Protein AF-A0A7S0TU54-F1 (afdb_monomer)

InterPro domains:
  IPR000225 Armadillo [PF00514] (2-40)
  IPR000225 Armadillo [PF00514] (41-81)
  IPR000225 Armadillo [PF00514] (83-123)
  IPR000225 Armadillo [PS50176] (10-53)
  IPR000225 Armadillo [PS50176] (52-95)
  IPR000225 Armadillo [PS50176] (94-137)
  IPR000225 Armadillo [SM00185] (2-40)
  IPR000225 Armadillo [SM00185] (41-82)
  IPR000225 Armadillo [SM00185] (83-124)
  IPR011989 Armadillo-like helical [G3DSA:1.25.10.10] (1-154)
  IPR016024 Armadillo-type fold [SSF48371] (2-146)
  IPR045156 Vacuolar protein 8 [PTHR47249] (1-147)

Organism: Hemiselmis andersenii (NCBI:txid464988)

Secondary structure (DSSP, 8-state):
-HHHHHHHTTHHHHHHHHHHH---HHHHHHHHHHHHHHTTSHHHHHHHHHTTTHHHHHHHHTSS--HHHHHHHHHHHHHHTTSHHHHHHHHHTT-HHHHHHHHHH---HHHHHHHHHHHHHHHTT-HHHHHHHHHTTHHHHHHHHHHHHHTT--

Mean predicted aligned error: 5.15 Å

Radius of gyration: 15.11 Å; Cα contacts (8 Å, |Δi|>4): 221; chains: 1; bounding box: 46×33×42 Å

Foldseek 3Di:
DVLVVCLVVCVLLVLLVQLVDDPDLVSLLVSLQNLLVSLLDPVSLVSNVVSVSLLSLLVQLVDPGDPSNLLSSLSSLLSSLLDPVSLVVCVVSVSLLSLLVQLQDPPDPSNNVSSVSNLVSSVPVDPVSVVVCVVSVSVVSVVVVVVVVVVVPD

Sequence (154 aa):
GNRQRVAACGGLEALCGLCNASQSDAVLACAAAALGNLADDDENRIAIEKMGGLEPLVRLCSSSVSDAVLESAAAALANLAYNENNRKRIAQLSGIEPLVWLCAHSRSDSVLESASAALGNLAYYNDKNRIRIAETGGLAALAQLCEGTASVSV

Solvent-accessible surface area (backbone atoms only — not comparable to full-atom values): 7798 Å² total; per-residue (Å²): 109,75,68,59,50,40,54,72,69,52,45,54,56,52,34,34,50,37,44,62,69,58,90,45,59,70,56,31,17,52,26,25,38,50,52,22,63,48,19,76,40,71,68,45,35,52,49,40,50,76,66,51,33,56,61,37,34,40,49,44,42,64,48,100,63,55,65,64,30,33,20,21,17,25,37,19,49,23,38,32,17,74,40,69,68,44,30,53,49,42,51,76,68,59,34,54,59,32,33,34,48,40,42,62,67,60,88,47,66,64,36,33,53,20,19,48,48,22,52,54,34,33,35,57,98,27,68,69,44,43,50,49,40,4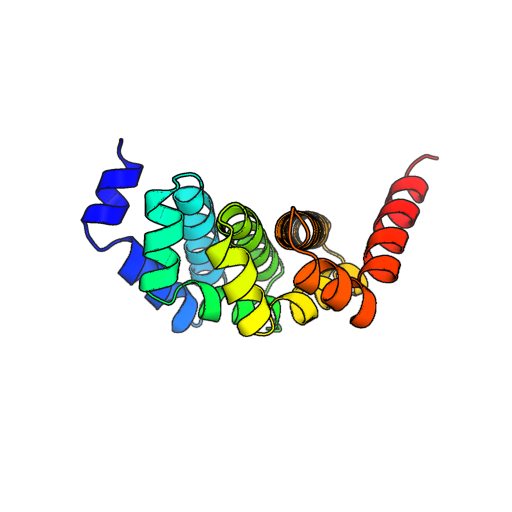9,77,68,44,30,58,61,24,53,49,51,52,61,54,59,67,62,70,76,77,126

Structure (mmCIF, N/CA/C/O bac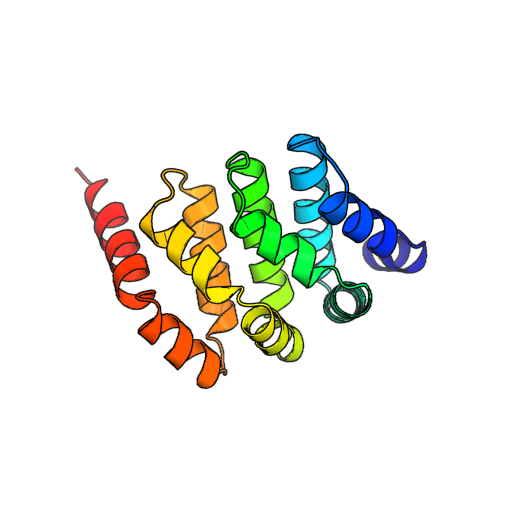kbone):
data_AF-A0A7S0TU54-F1
#
_entry.id   AF-A0A7S0TU54-F1
#
loop_
_atom_site.group_PDB
_atom_site.id
_atom_site.type_symbol
_atom_site.label_atom_id
_atom_site.label_alt_id
_atom_site.label_comp_id
_atom_site.label_asym_id
_atom_site.label_entity_id
_atom_site.label_seq_id
_atom_site.pdbx_PDB_ins_code
_atom_site.Cartn_x
_atom_site.Cartn_y
_atom_site.Cartn_z
_atom_site.occupancy
_atom_site.B_iso_or_equiv
_atom_site.auth_seq_id
_atom_site.auth_comp_id
_atom_site.auth_asym_id
_atom_site.auth_atom_id
_atom_site.pdbx_PDB_model_num
ATOM 1 N N . GLY A 1 1 ? -4.751 -9.712 22.120 1.00 49.62 1 GLY A N 1
ATOM 2 C CA . GLY A 1 1 ? -3.462 -9.014 22.400 1.00 49.62 1 GLY A CA 1
ATOM 3 C C . GLY A 1 1 ? -3.624 -7.501 22.296 1.00 49.62 1 GLY A C 1
ATOM 4 O O . GLY A 1 1 ? -4.677 -7.072 21.846 1.00 49.62 1 GLY A O 1
ATOM 5 N N . ASN A 1 2 ? -2.631 -6.680 22.680 1.00 57.66 2 ASN A N 1
ATOM 6 C CA . ASN A 1 2 ? -2.745 -5.200 22.666 1.00 57.66 2 ASN A CA 1
ATOM 7 C C . ASN A 1 2 ? -3.264 -4.626 21.327 1.00 57.66 2 ASN A C 1
ATOM 9 O O . ASN A 1 2 ? -4.002 -3.648 21.337 1.00 57.66 2 ASN A O 1
ATOM 13 N N . ARG A 1 3 ? -2.978 -5.291 20.198 1.00 57.38 3 ARG A N 1
ATOM 14 C CA . ARG A 1 3 ? -3.474 -4.946 18.851 1.00 57.38 3 ARG A CA 1
ATOM 15 C C . ARG A 1 3 ? -5.006 -4.979 18.717 1.00 57.38 3 ARG A C 1
ATOM 17 O O . ARG A 1 3 ? -5.587 -4.017 18.232 1.00 57.38 3 ARG A O 1
ATOM 24 N N . GLN A 1 4 ? -5.663 -6.018 19.237 1.00 58.38 4 GLN A N 1
ATOM 25 C CA . GLN A 1 4 ? -7.134 -6.099 19.283 1.00 58.38 4 GLN A CA 1
ATOM 26 C C . GLN A 1 4 ? -7.735 -5.037 20.215 1.00 58.38 4 GLN A C 1
ATOM 28 O O . GLN A 1 4 ? -8.833 -4.551 19.977 1.00 58.38 4 GLN A O 1
ATOM 33 N N . ARG A 1 5 ? -7.006 -4.628 21.265 1.00 55.03 5 ARG A N 1
ATOM 34 C CA . ARG A 1 5 ? -7.463 -3.578 22.190 1.00 55.03 5 ARG A CA 1
ATOM 35 C C . ARG A 1 5 ? -7.408 -2.186 21.558 1.00 55.03 5 ARG A C 1
ATOM 37 O O . ARG A 1 5 ? -8.336 -1.416 21.755 1.00 55.03 5 ARG A O 1
ATOM 44 N N . VAL A 1 6 ? -6.366 -1.872 20.782 1.00 58.94 6 VAL A N 1
ATOM 45 C CA . VAL A 1 6 ? -6.274 -0.595 20.043 1.00 58.94 6 VAL A CA 1
ATOM 46 C C . VAL A 1 6 ? -7.385 -0.492 18.997 1.00 58.94 6 VAL A C 1
ATOM 48 O O . VAL A 1 6 ? -8.020 0.556 18.888 1.00 58.94 6 VAL A O 1
ATOM 51 N N . ALA A 1 7 ? -7.678 -1.590 18.295 1.00 59.88 7 ALA A N 1
ATOM 52 C CA . ALA A 1 7 ? -8.807 -1.655 17.372 1.00 59.88 7 ALA A CA 1
ATOM 53 C C . ALA A 1 7 ? -10.162 -1.481 18.079 1.00 59.88 7 ALA A C 1
ATOM 55 O O . ALA A 1 7 ? -10.996 -0.703 17.624 1.00 59.88 7 ALA A O 1
ATOM 56 N N . ALA A 1 8 ? -10.350 -2.124 19.235 1.00 56.38 8 ALA A N 1
ATOM 57 C CA . ALA A 1 8 ? -11.585 -2.045 20.015 1.00 56.38 8 ALA A CA 1
ATOM 5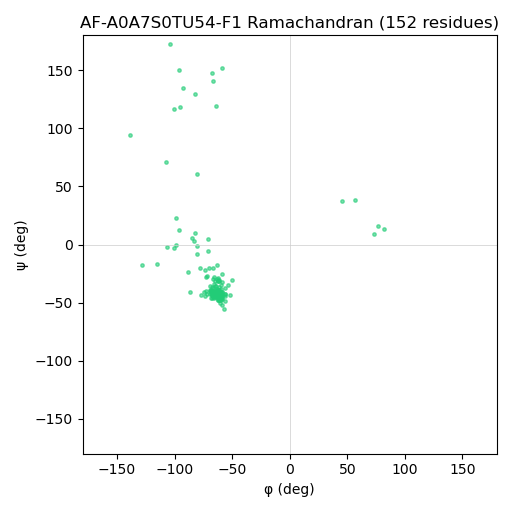8 C C . ALA A 1 8 ? -11.842 -0.676 20.682 1.00 56.38 8 ALA A C 1
ATOM 60 O O . ALA A 1 8 ? -12.980 -0.381 21.034 1.00 56.38 8 ALA A O 1
ATOM 61 N N . CYS A 1 9 ? -10.821 0.169 20.865 1.00 60.06 9 CYS A N 1
ATOM 62 C CA . CYS A 1 9 ? -10.936 1.464 21.552 1.00 60.06 9 CYS A CA 1
ATOM 63 C C . CYS A 1 9 ? -11.067 2.676 20.604 1.00 60.06 9 CYS A C 1
ATOM 65 O O . CYS A 1 9 ? -10.715 3.786 20.994 1.00 60.06 9 CYS A O 1
ATOM 67 N N . GLY A 1 10 ? -11.519 2.484 19.358 1.00 76.69 10 GLY A N 1
ATOM 68 C CA . GLY A 1 10 ? -11.635 3.573 18.371 1.00 76.69 10 GLY A CA 1
ATOM 69 C C . GLY A 1 10 ? -10.293 4.052 17.799 1.00 76.69 10 GLY A C 1
ATOM 70 O O . GLY A 1 10 ? -10.239 5.040 17.071 1.00 76.69 10 GLY A O 1
ATOM 71 N N . GLY A 1 11 ? -9.193 3.345 18.088 1.00 85.81 11 GLY A N 1
ATOM 72 C CA . GLY A 1 11 ? -7.862 3.715 17.606 1.00 85.81 11 GLY A CA 1
ATOM 73 C C . GLY A 1 11 ? -7.742 3.653 16.083 1.00 85.81 11 GLY A C 1
ATOM 74 O O . GLY A 1 11 ? -7.091 4.507 15.490 1.00 85.81 11 GLY A O 1
ATOM 75 N N . LEU A 1 12 ? -8.411 2.694 15.435 1.00 88.19 12 LEU A N 1
ATOM 76 C CA . LEU A 1 12 ? -8.424 2.595 13.970 1.00 88.19 12 LEU A CA 1
ATOM 77 C C . LEU A 1 12 ? -9.119 3.793 13.316 1.00 88.19 12 LEU A C 1
ATOM 79 O O . LEU A 1 12 ? -8.608 4.320 12.332 1.00 88.19 12 LEU A O 1
ATOM 83 N N . GLU A 1 13 ? -10.231 4.256 13.887 1.00 89.06 13 GLU A N 1
ATOM 84 C CA . GLU A 1 13 ? -10.964 5.422 13.388 1.00 89.06 13 GLU A CA 1
ATOM 85 C C . GLU A 1 13 ? -10.108 6.688 13.498 1.00 89.06 13 GLU A C 1
ATOM 87 O O . GLU A 1 13 ? -9.967 7.432 12.526 1.00 89.06 13 GLU A O 1
ATOM 92 N N . ALA A 1 14 ? -9.443 6.883 14.642 1.00 91.19 14 ALA A N 1
ATOM 93 C CA . ALA A 1 14 ? -8.521 7.997 14.837 1.00 91.19 14 ALA A CA 1
ATOM 94 C C . ALA A 1 14 ? -7.357 7.969 13.830 1.00 91.19 14 ALA A C 1
ATOM 96 O O . ALA A 1 14 ? -7.037 8.995 13.231 1.00 91.19 14 ALA A O 1
ATOM 97 N N . LEU A 1 15 ? -6.746 6.802 13.601 1.00 92.88 15 LEU A N 1
ATOM 98 C CA . LEU A 1 15 ? -5.649 6.651 12.639 1.00 92.88 15 LEU A CA 1
ATOM 99 C C . LEU A 1 15 ? -6.104 6.914 11.195 1.00 92.88 15 LEU A C 1
ATOM 101 O O . LEU A 1 15 ? -5.425 7.642 10.472 1.00 92.88 15 LEU A O 1
ATOM 105 N N . CYS A 1 16 ? -7.270 6.398 10.790 1.00 91.56 16 CYS A N 1
ATOM 106 C CA . CYS A 1 16 ? -7.849 6.687 9.474 1.00 91.56 16 CYS A CA 1
ATOM 107 C C . CYS A 1 16 ? -8.124 8.190 9.306 1.00 91.56 16 CYS A C 1
ATOM 109 O O . CYS A 1 16 ? -7.806 8.770 8.266 1.00 91.56 16 CYS A O 1
ATOM 111 N N . GLY A 1 17 ? -8.646 8.843 10.351 1.00 91.44 17 GLY A N 1
ATOM 112 C CA . GLY A 1 17 ? -8.859 10.289 10.379 1.00 91.44 17 GLY A CA 1
ATOM 113 C C . GLY A 1 17 ? -7.562 11.088 10.224 1.00 91.44 17 GLY A C 1
ATOM 114 O O . GLY A 1 17 ? -7.521 12.054 9.459 1.00 91.44 17 GLY A O 1
ATOM 115 N N . LEU A 1 18 ? -6.480 10.657 10.880 1.00 93.44 18 LEU A N 1
ATOM 116 C CA . LEU A 1 18 ? -5.164 11.293 10.772 1.00 93.44 18 LEU A CA 1
ATOM 117 C C . LEU A 1 18 ? -4.578 11.180 9.362 1.00 93.44 18 LEU A C 1
ATOM 119 O O . LEU A 1 18 ? -4.132 12.196 8.829 1.00 93.44 18 LEU A O 1
ATOM 123 N N . CYS A 1 19 ? -4.648 10.002 8.729 1.00 91.50 19 CYS A N 1
ATOM 124 C CA . CYS A 1 19 ? -4.262 9.827 7.323 1.00 91.50 19 CYS A CA 1
ATOM 125 C C . CYS A 1 19 ? -5.081 10.716 6.376 1.00 91.50 19 CYS A C 1
ATOM 127 O O . CYS A 1 19 ? -4.628 11.037 5.276 1.00 91.50 19 CYS A O 1
ATOM 129 N N . ASN A 1 20 ? -6.296 11.104 6.781 1.00 89.12 20 ASN A N 1
ATOM 130 C CA . ASN A 1 20 ? -7.165 11.913 5.946 1.00 89.12 20 ASN A CA 1
ATOM 131 C C . ASN A 1 20 ? -6.944 13.425 6.067 1.00 89.12 20 ASN A C 1
ATOM 133 O O . ASN A 1 20 ? -7.009 14.124 5.060 1.00 89.12 20 ASN A O 1
ATOM 137 N N . ALA A 1 21 ? -6.724 13.923 7.284 1.00 88.62 21 ALA A N 1
ATOM 138 C CA . ALA A 1 21 ? -6.827 15.351 7.583 1.00 88.62 21 ALA A CA 1
ATOM 139 C C . ALA A 1 21 ? -5.507 16.021 7.996 1.00 88.62 21 ALA A C 1
ATOM 141 O O . ALA A 1 21 ? -5.424 17.253 7.988 1.00 88.62 21 ALA A O 1
ATOM 142 N N . SER A 1 22 ? -4.483 15.251 8.380 1.00 90.38 22 SER A N 1
ATOM 143 C CA . SER A 1 22 ? -3.224 15.832 8.852 1.00 90.38 22 SER A CA 1
ATOM 144 C C . SER A 1 22 ? -2.482 16.572 7.735 1.00 90.38 22 SER A C 1
ATOM 146 O O . SER A 1 22 ? -2.408 16.101 6.606 1.00 90.38 22 SER A O 1
ATOM 148 N N . GLN A 1 23 ? -1.887 17.714 8.084 1.00 89.81 23 GLN A N 1
ATOM 149 C CA . GLN A 1 23 ? -0.974 18.481 7.222 1.00 89.81 23 GLN A CA 1
ATOM 150 C C . GLN A 1 23 ? 0.505 18.204 7.542 1.00 89.81 23 GLN A C 1
ATOM 152 O O . GLN A 1 23 ? 1.396 18.807 6.955 1.00 89.81 23 GLN A O 1
ATOM 157 N N . SER A 1 24 ? 0.778 17.343 8.527 1.00 94.25 24 SER A N 1
ATOM 158 C CA . SER A 1 24 ? 2.134 16.977 8.930 1.00 94.25 24 SER A CA 1
ATOM 159 C C . SER A 1 24 ? 2.513 15.628 8.339 1.00 94.25 24 SER A C 1
ATOM 161 O O . SER A 1 24 ? 1.940 14.608 8.726 1.00 94.25 24 SER A O 1
ATOM 163 N N . ASP A 1 25 ? 3.532 15.626 7.483 1.00 94.12 25 ASP A N 1
ATOM 164 C CA . ASP A 1 25 ? 4.137 14.422 6.909 1.00 94.12 25 ASP A CA 1
ATOM 165 C C . ASP A 1 25 ? 4.524 13.393 7.974 1.00 94.12 25 ASP A C 1
ATOM 167 O O . ASP A 1 25 ? 4.212 12.215 7.840 1.00 94.12 25 ASP A O 1
ATOM 171 N N . ALA A 1 26 ? 5.123 13.829 9.085 1.00 94.38 26 ALA A N 1
ATOM 172 C CA . ALA A 1 26 ? 5.488 12.927 10.177 1.00 94.38 26 ALA A CA 1
ATOM 173 C C . ALA A 1 26 ? 4.260 12.224 10.781 1.00 94.38 26 ALA A C 1
ATOM 175 O O . ALA A 1 26 ? 4.293 11.027 11.057 1.00 94.38 26 ALA A O 1
ATOM 176 N N . VAL A 1 27 ? 3.153 12.952 10.960 1.00 95.31 27 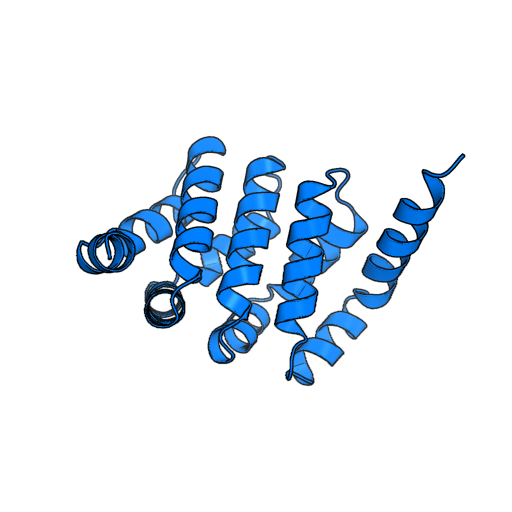VAL A N 1
ATOM 177 C CA . VAL A 1 27 ? 1.899 12.377 11.467 1.00 95.31 27 VAL A CA 1
ATOM 178 C C . VAL A 1 27 ? 1.269 11.445 10.432 1.00 95.31 27 VAL A C 1
ATOM 180 O O . VAL A 1 27 ? 0.786 10.380 10.806 1.00 95.31 27 VAL A O 1
ATOM 183 N N . LEU A 1 28 ? 1.298 11.812 9.147 1.00 96.19 28 LEU A N 1
ATOM 184 C CA . LEU A 1 28 ? 0.786 10.977 8.058 1.00 96.19 28 LEU A CA 1
ATOM 185 C C . LEU A 1 28 ? 1.556 9.656 7.958 1.00 96.19 28 LEU A C 1
ATOM 187 O O . LEU A 1 28 ? 0.930 8.596 7.926 1.00 96.19 28 LEU A O 1
ATOM 191 N N . ALA A 1 29 ? 2.890 9.710 7.982 1.00 96.31 29 ALA A N 1
ATOM 192 C CA . ALA A 1 29 ? 3.757 8.536 7.950 1.00 96.31 29 ALA A CA 1
ATOM 193 C C . ALA A 1 29 ? 3.506 7.630 9.164 1.00 96.31 29 ALA A C 1
ATOM 195 O O . ALA A 1 29 ? 3.218 6.446 9.003 1.00 96.31 29 ALA A O 1
ATOM 196 N N . CYS A 1 30 ? 3.504 8.190 10.379 1.00 96.19 30 CYS A N 1
ATOM 197 C CA . CYS A 1 30 ? 3.228 7.431 11.600 1.00 96.19 30 CYS A CA 1
ATOM 198 C C . CYS A 1 30 ? 1.837 6.784 11.593 1.00 96.19 30 CYS A C 1
ATOM 200 O O . CYS A 1 30 ? 1.694 5.632 12.005 1.00 96.19 30 CYS A O 1
ATOM 202 N N . ALA A 1 31 ? 0.808 7.502 11.133 1.00 96.31 31 ALA A N 1
ATOM 203 C CA . ALA A 1 31 ? -0.548 6.973 11.068 1.00 96.31 31 ALA A CA 1
ATOM 204 C C . ALA A 1 31 ? -0.662 5.834 10.043 1.00 96.31 31 ALA A C 1
ATOM 206 O O . ALA A 1 31 ? -1.203 4.775 10.368 1.00 96.31 31 ALA A O 1
ATOM 207 N N . ALA A 1 32 ? -0.090 6.009 8.847 1.00 97.25 32 ALA A N 1
ATOM 208 C CA . ALA A 1 32 ? -0.062 4.977 7.816 1.00 97.25 32 ALA A CA 1
ATOM 209 C C . ALA A 1 32 ? 0.711 3.733 8.284 1.00 97.25 32 ALA A C 1
ATOM 211 O O . ALA A 1 32 ? 0.191 2.621 8.201 1.00 97.25 32 ALA A O 1
ATOM 212 N N . ALA A 1 33 ? 1.894 3.913 8.879 1.00 96.88 33 ALA A N 1
ATOM 213 C CA . ALA A 1 33 ? 2.689 2.820 9.435 1.00 96.88 33 ALA A CA 1
ATOM 214 C C . ALA A 1 33 ? 1.939 2.073 10.552 1.00 96.88 33 ALA A C 1
ATOM 216 O O . ALA A 1 33 ? 1.939 0.842 10.597 1.00 96.88 33 ALA A O 1
ATOM 217 N N . ALA A 1 34 ? 1.244 2.792 11.440 1.00 96.00 34 ALA A N 1
ATOM 218 C CA . ALA A 1 34 ? 0.433 2.175 12.486 1.00 96.00 34 ALA A CA 1
ATOM 219 C C . ALA A 1 34 ? -0.725 1.344 11.909 1.00 96.00 34 ALA A C 1
ATOM 221 O O . ALA A 1 34 ? -0.951 0.224 12.371 1.00 96.00 34 ALA A O 1
ATOM 222 N N . LEU A 1 35 ? -1.422 1.845 10.882 1.00 95.88 35 LEU A N 1
ATOM 223 C CA . LEU A 1 35 ? -2.452 1.079 10.172 1.00 95.88 35 LEU A CA 1
ATOM 224 C C . LEU A 1 35 ? -1.863 -0.171 9.510 1.00 95.88 35 LEU A C 1
ATOM 226 O O . LEU A 1 35 ? -2.418 -1.256 9.672 1.00 95.88 35 LEU A O 1
ATOM 230 N N . GLY A 1 36 ? -0.718 -0.044 8.835 1.00 95.12 36 GLY A N 1
ATOM 231 C CA . GLY A 1 36 ? -0.011 -1.168 8.220 1.00 95.12 36 GLY A CA 1
ATOM 232 C C . GLY A 1 36 ? 0.387 -2.249 9.227 1.00 95.12 36 GLY A C 1
ATOM 233 O O . GLY A 1 36 ? 0.197 -3.433 8.961 1.00 95.12 36 GLY A O 1
ATOM 234 N N . ASN A 1 37 ? 0.858 -1.857 10.412 1.00 94.88 37 ASN A N 1
ATOM 235 C CA . ASN A 1 37 ? 1.207 -2.784 11.492 1.00 94.88 37 ASN A CA 1
ATOM 236 C C . ASN A 1 37 ? -0.020 -3.469 12.108 1.00 94.88 37 ASN A C 1
ATOM 238 O O . ASN A 1 37 ? 0.039 -4.630 12.512 1.00 94.88 37 ASN A O 1
ATOM 242 N N . LEU A 1 38 ? -1.144 -2.756 12.217 1.00 93.19 38 LEU A N 1
ATOM 243 C CA . LEU A 1 38 ? -2.394 -3.329 12.719 1.00 93.19 38 LEU A CA 1
ATOM 244 C C . LEU A 1 38 ? -3.039 -4.271 11.699 1.00 93.19 38 LEU A C 1
ATOM 246 O O . LEU A 1 38 ? -3.707 -5.220 12.110 1.00 93.19 38 LEU A O 1
ATOM 250 N N . ALA A 1 39 ? -2.792 -4.049 10.407 1.00 93.94 39 ALA A N 1
ATOM 251 C CA . ALA A 1 39 ? -3.260 -4.870 9.297 1.00 93.94 39 ALA A CA 1
ATOM 252 C C . ALA A 1 39 ? -2.578 -6.246 9.188 1.00 93.94 39 ALA A C 1
ATOM 254 O O . ALA A 1 39 ? -2.873 -6.963 8.240 1.00 93.94 39 ALA A O 1
ATOM 255 N N . ASP A 1 40 ? -1.708 -6.639 10.123 1.00 89.12 40 ASP A N 1
ATOM 256 C CA . ASP A 1 40 ? -1.223 -8.024 10.270 1.00 89.12 40 ASP A CA 1
ATOM 257 C C . ASP A 1 40 ? -2.356 -8.988 10.693 1.00 89.12 40 ASP A C 1
ATOM 259 O O . ASP A 1 40 ? -2.379 -10.161 10.319 1.00 89.12 40 ASP A O 1
ATOM 263 N N . ASP A 1 41 ? -3.367 -8.464 11.390 1.00 91.19 41 ASP A N 1
ATOM 264 C CA . ASP A 1 41 ? -4.555 -9.193 11.836 1.00 91.19 41 ASP A CA 1
ATOM 265 C C . ASP A 1 41 ? -5.712 -9.094 10.818 1.00 91.19 41 ASP A C 1
ATOM 267 O O . ASP A 1 41 ? -6.020 -8.013 10.308 1.00 91.19 41 ASP A O 1
ATOM 271 N N . ASP A 1 42 ? -6.370 -10.220 10.523 1.00 90.94 42 ASP A N 1
ATOM 272 C CA . ASP A 1 42 ? -7.456 -10.291 9.532 1.00 90.94 42 ASP A CA 1
ATOM 273 C C . ASP A 1 42 ? -8.676 -9.437 9.886 1.00 90.94 42 ASP A C 1
ATOM 275 O O . ASP A 1 42 ? -9.269 -8.809 9.002 1.00 90.94 42 ASP A O 1
ATOM 279 N N . GLU A 1 43 ? -9.053 -9.386 11.163 1.00 91.31 43 GLU A N 1
ATOM 280 C CA . GLU A 1 43 ? -10.197 -8.593 11.611 1.00 91.31 43 GLU A CA 1
ATOM 281 C C . GLU A 1 43 ? -9.889 -7.105 11.449 1.00 91.31 43 GLU A C 1
ATOM 283 O O . GLU A 1 43 ? -10.731 -6.342 10.967 1.00 91.31 43 GLU A O 1
ATOM 288 N N . ASN A 1 44 ? -8.653 -6.702 11.753 1.00 93.38 44 ASN A N 1
ATOM 289 C CA . ASN A 1 44 ? -8.201 -5.331 11.542 1.00 93.38 44 ASN A CA 1
ATOM 290 C C . ASN A 1 44 ? -8.160 -4.952 10.059 1.00 93.38 44 ASN A C 1
ATOM 292 O O . ASN A 1 44 ? -8.567 -3.842 9.722 1.00 93.38 44 ASN A O 1
ATOM 296 N N . ARG A 1 45 ? -7.734 -5.851 9.157 1.00 95.00 45 ARG A N 1
ATOM 297 C CA . ARG A 1 45 ? -7.768 -5.593 7.702 1.00 95.00 45 ARG A CA 1
ATOM 298 C C . ARG A 1 45 ? -9.174 -5.232 7.225 1.00 95.00 45 ARG A C 1
ATOM 300 O O . ARG A 1 45 ? -9.330 -4.309 6.425 1.00 95.00 45 ARG A O 1
ATOM 307 N N . ILE A 1 46 ? -10.181 -5.947 7.726 1.00 94.06 46 ILE A N 1
ATOM 308 C CA . ILE A 1 46 ? -11.596 -5.710 7.416 1.00 94.06 46 ILE A CA 1
ATOM 309 C C . ILE A 1 46 ? -12.093 -4.425 8.091 1.00 94.06 46 ILE A C 1
ATOM 311 O O . ILE A 1 46 ? -12.813 -3.643 7.475 1.00 94.06 46 ILE A O 1
ATOM 315 N N . ALA A 1 47 ? -11.729 -4.189 9.351 1.00 93.38 47 ALA A N 1
ATOM 316 C CA . ALA A 1 47 ? -12.156 -3.003 10.089 1.00 93.38 47 ALA A CA 1
ATOM 317 C C . ALA A 1 47 ? -11.615 -1.706 9.468 1.00 93.38 47 ALA A C 1
ATOM 319 O O . ALA A 1 47 ? -12.369 -0.749 9.315 1.00 93.38 47 ALA A O 1
ATOM 320 N N . ILE A 1 48 ? -10.343 -1.691 9.054 1.00 94.69 48 ILE A N 1
ATOM 321 C CA . ILE A 1 48 ? -9.712 -0.543 8.385 1.00 94.69 48 ILE A CA 1
ATOM 322 C C . ILE A 1 48 ? -10.449 -0.200 7.086 1.00 94.69 48 ILE A C 1
ATOM 324 O O . ILE A 1 48 ? -10.718 0.971 6.827 1.00 94.69 48 ILE A O 1
ATOM 328 N N . GLU A 1 49 ? -10.816 -1.205 6.285 1.00 95.31 49 GLU A N 1
ATOM 329 C CA . GLU A 1 49 ? -11.598 -0.987 5.064 1.00 95.31 49 GLU A CA 1
ATOM 330 C C . GLU A 1 49 ? -12.975 -0.392 5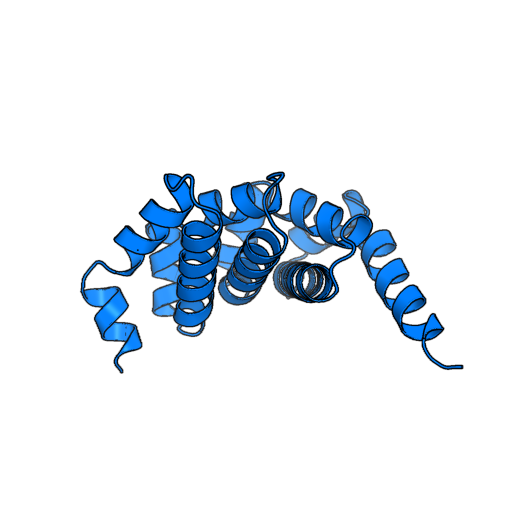.369 1.00 95.31 49 GLU A C 1
ATOM 332 O O . GLU A 1 49 ? -13.329 0.637 4.794 1.00 95.31 49 GLU A O 1
ATOM 337 N N . LYS A 1 50 ? -13.701 -0.960 6.339 1.00 93.44 50 LYS A N 1
ATOM 338 C CA . LYS A 1 50 ? -15.026 -0.470 6.752 1.00 93.44 50 LYS A CA 1
ATOM 339 C C . LYS A 1 50 ? -15.005 0.958 7.293 1.00 93.44 50 LYS A C 1
ATOM 341 O O . LYS A 1 50 ? -15.992 1.672 7.155 1.00 93.44 50 LYS A O 1
ATOM 346 N N . MET A 1 51 ? -13.897 1.370 7.905 1.00 92.12 51 MET A N 1
ATOM 347 C CA . MET A 1 51 ? -13.677 2.737 8.389 1.00 92.12 51 MET A CA 1
ATOM 348 C C . MET A 1 51 ? -13.191 3.694 7.288 1.00 92.12 51 MET A C 1
ATOM 350 O O . MET A 1 51 ? -12.901 4.854 7.566 1.00 92.12 51 MET A O 1
ATOM 354 N N . GLY A 1 52 ? -13.088 3.230 6.039 1.00 93.56 52 GLY A N 1
ATOM 355 C CA . GLY A 1 52 ? -12.664 4.046 4.903 1.00 93.56 52 GLY A CA 1
ATOM 356 C C . GLY A 1 52 ? -11.157 4.299 4.840 1.00 93.56 52 GLY A C 1
ATOM 357 O O . GLY A 1 52 ? -10.726 5.180 4.106 1.00 93.56 52 GLY A O 1
ATOM 358 N N . GLY A 1 53 ? -10.334 3.535 5.565 1.00 96.12 53 GLY A N 1
ATOM 359 C CA . GLY A 1 53 ? -8.889 3.767 5.659 1.00 96.12 53 GLY A CA 1
ATOM 360 C C . GLY A 1 53 ? -8.107 3.549 4.358 1.00 96.12 53 GLY A C 1
ATOM 361 O O . GLY A 1 53 ? -7.015 4.089 4.209 1.00 96.12 53 GLY A O 1
ATOM 362 N N . LEU A 1 54 ? -8.655 2.804 3.390 1.00 97.94 54 LEU A N 1
ATOM 363 C CA . LEU A 1 54 ? -7.970 2.521 2.119 1.00 97.94 54 LEU A CA 1
ATOM 364 C C . LEU A 1 54 ? -7.825 3.758 1.225 1.00 97.94 54 LEU A C 1
ATOM 366 O O . LEU A 1 54 ? -6.791 3.937 0.589 1.00 97.94 54 LEU A O 1
ATOM 370 N N . GLU A 1 55 ? -8.847 4.610 1.166 1.00 97.19 55 GLU A N 1
ATOM 371 C CA . GLU A 1 55 ? -8.863 5.764 0.262 1.00 97.19 55 GLU A CA 1
ATOM 372 C C . GLU A 1 55 ? -7.813 6.827 0.636 1.00 97.19 55 GLU A C 1
ATOM 374 O O . GLU A 1 55 ? -7.056 7.239 -0.248 1.00 97.19 55 GLU A O 1
ATOM 379 N N . PRO A 1 56 ? -7.657 7.220 1.918 1.00 97.00 56 PRO A N 1
ATOM 380 C CA . PRO A 1 56 ? -6.548 8.066 2.340 1.00 97.00 56 PRO A CA 1
ATOM 381 C C . PRO A 1 56 ? -5.180 7.481 1.990 1.00 97.00 56 PRO A C 1
ATOM 383 O O . PRO A 1 56 ? -4.329 8.213 1.497 1.00 97.00 56 PRO A O 1
ATOM 386 N N . LEU A 1 57 ? -4.971 6.175 2.187 1.00 97.94 57 LEU A N 1
ATOM 387 C CA . LEU A 1 57 ? -3.691 5.528 1.884 1.00 97.94 57 LEU A CA 1
ATOM 388 C C . LEU A 1 57 ? -3.370 5.567 0.382 1.00 97.94 57 LEU A C 1
ATOM 390 O O . LEU A 1 57 ? -2.259 5.933 0.007 1.00 97.94 57 LEU A O 1
ATOM 394 N N . VAL A 1 58 ? -4.349 5.279 -0.483 1.00 98.00 58 VAL A N 1
ATOM 395 C CA . VAL A 1 58 ? -4.188 5.398 -1.946 1.00 98.00 58 VAL A CA 1
ATOM 396 C C . VAL A 1 58 ? -3.848 6.833 -2.356 1.00 98.00 58 VAL A C 1
ATOM 398 O O . VAL A 1 58 ? -2.950 7.062 -3.172 1.00 98.00 58 VAL A O 1
ATOM 401 N N . ARG A 1 59 ? -4.527 7.819 -1.763 1.00 96.81 59 ARG A N 1
ATOM 402 C CA . ARG A 1 59 ? -4.245 9.231 -2.029 1.00 96.81 59 ARG A CA 1
ATOM 403 C C . ARG A 1 59 ? -2.830 9.618 -1.602 1.00 96.81 59 ARG A C 1
ATOM 405 O O . ARG A 1 59 ? -2.172 10.343 -2.343 1.00 96.81 59 ARG A O 1
ATOM 412 N N . LEU A 1 60 ? -2.352 9.132 -0.455 1.00 96.81 60 LEU A N 1
ATOM 413 C CA . LEU A 1 60 ? -0.988 9.401 0.008 1.00 96.81 60 LEU A CA 1
ATOM 414 C C . LEU A 1 60 ? 0.055 8.881 -0.992 1.00 96.81 60 LEU A C 1
ATOM 416 O O . LEU A 1 60 ? 0.965 9.632 -1.331 1.00 96.81 60 LEU A O 1
ATOM 420 N N . CYS A 1 61 ? -0.136 7.689 -1.569 1.00 96.00 61 CYS A N 1
ATOM 421 C CA . CYS A 1 61 ? 0.735 7.163 -2.634 1.00 96.00 61 CYS A CA 1
ATOM 422 C C . CYS A 1 61 ? 0.730 7.998 -3.929 1.00 96.00 61 CYS A C 1
ATOM 424 O O . CYS A 1 61 ? 1.623 7.842 -4.754 1.00 96.00 61 CYS A O 1
ATOM 426 N N . SER A 1 62 ? -0.272 8.859 -4.124 1.00 89.06 62 SER A N 1
ATOM 427 C CA . SER A 1 62 ? -0.408 9.732 -5.302 1.00 89.06 62 SER A CA 1
ATOM 428 C C . SER A 1 62 ? 0.048 11.170 -5.042 1.00 89.06 62 SER A C 1
ATOM 430 O O . SER A 1 62 ? -0.034 12.016 -5.932 1.00 89.06 62 SER A O 1
ATOM 432 N N . SER A 1 63 ? 0.438 11.484 -3.807 1.00 80.25 63 SER A N 1
ATOM 433 C CA . SER A 1 63 ? 0.714 12.851 -3.376 1.00 80.25 63 SER A CA 1
ATOM 434 C C . SER A 1 63 ? 2.202 13.181 -3.451 1.00 80.25 63 SER A C 1
ATOM 436 O O . SER A 1 63 ? 3.055 12.315 -3.287 1.00 80.25 63 SER A O 1
ATOM 438 N N . SER A 1 64 ? 2.530 14.451 -3.682 1.00 73.19 64 SER A N 1
ATOM 439 C CA . SER A 1 64 ? 3.905 14.962 -3.629 1.00 73.19 64 SER A CA 1
ATOM 440 C C . SER A 1 64 ? 4.334 15.223 -2.177 1.00 73.19 64 SER A C 1
ATOM 442 O O . SER A 1 64 ? 4.573 16.367 -1.791 1.00 73.19 64 SER A O 1
ATOM 444 N N . VAL A 1 65 ? 4.340 14.163 -1.370 1.00 79.88 65 VAL A N 1
ATOM 445 C CA . VAL A 1 65 ? 4.733 14.138 0.052 1.00 79.88 65 VAL A CA 1
ATOM 446 C C . VAL A 1 65 ? 6.124 13.525 0.213 1.00 79.88 65 VAL A C 1
ATOM 448 O O . VAL A 1 65 ? 6.699 13.019 -0.749 1.00 79.88 65 VAL A O 1
ATOM 451 N N . SER A 1 66 ? 6.682 13.576 1.422 1.00 94.19 66 SER A N 1
ATOM 452 C CA . SER A 1 66 ? 7.971 12.940 1.719 1.00 94.19 66 SER A CA 1
ATOM 453 C C . SER A 1 66 ? 7.984 11.426 1.473 1.00 94.19 66 SER A C 1
ATOM 455 O O . SER A 1 66 ? 6.981 10.732 1.657 1.00 94.19 66 SER A O 1
ATOM 457 N N . ASP A 1 67 ? 9.171 10.900 1.153 1.00 96.31 67 ASP A N 1
ATOM 458 C CA . ASP A 1 67 ? 9.402 9.466 0.934 1.00 96.31 67 ASP A CA 1
ATOM 459 C C . ASP A 1 67 ? 8.925 8.605 2.113 1.00 96.31 67 ASP A C 1
ATOM 461 O O . ASP A 1 67 ? 8.368 7.535 1.899 1.00 96.31 67 ASP A O 1
ATOM 465 N N . ALA A 1 68 ? 9.044 9.097 3.351 1.00 96.50 68 ALA A N 1
ATOM 466 C CA . ALA A 1 68 ? 8.561 8.395 4.543 1.00 96.50 68 ALA A CA 1
ATOM 467 C C . ALA A 1 68 ? 7.038 8.166 4.528 1.00 96.50 68 ALA A C 1
ATOM 469 O O . ALA A 1 68 ? 6.552 7.128 4.987 1.00 96.50 68 ALA A O 1
ATOM 470 N N . VAL A 1 69 ? 6.269 9.125 4.001 1.00 97.62 69 VAL A N 1
ATOM 471 C CA . VAL A 1 69 ? 4.814 8.996 3.853 1.00 97.62 69 VAL A CA 1
ATOM 472 C C . VAL A 1 69 ? 4.484 8.028 2.722 1.00 97.62 69 VAL A C 1
ATOM 474 O O . VAL A 1 69 ? 3.622 7.168 2.903 1.00 97.62 69 VAL A O 1
ATOM 477 N N . LEU A 1 70 ? 5.181 8.136 1.585 1.00 98.06 70 LEU A N 1
ATOM 478 C CA . LEU A 1 70 ? 4.997 7.246 0.434 1.00 98.06 70 LEU A CA 1
ATOM 479 C C . LEU A 1 70 ? 5.285 5.787 0.800 1.00 98.06 70 LEU A C 1
ATOM 481 O O . LEU A 1 70 ? 4.461 4.916 0.525 1.00 98.06 70 LEU A O 1
ATOM 485 N N . GLU A 1 71 ? 6.412 5.540 1.468 1.00 98.00 71 GLU A N 1
ATOM 486 C CA . GLU A 1 71 ? 6.816 4.234 1.987 1.00 98.00 71 GLU A CA 1
ATOM 487 C C . GLU A 1 71 ? 5.753 3.682 2.936 1.00 98.00 71 GLU A C 1
ATOM 489 O O . GLU A 1 71 ? 5.208 2.607 2.697 1.00 98.00 71 GLU A O 1
ATOM 494 N N . SER A 1 72 ? 5.393 4.446 3.973 1.00 98.25 72 SER A N 1
ATOM 495 C CA . SER A 1 72 ? 4.436 3.993 4.989 1.00 98.25 72 SER A CA 1
ATOM 496 C C . SER A 1 72 ? 3.060 3.690 4.392 1.00 98.25 72 SER A C 1
ATOM 498 O O . SER A 1 72 ? 2.416 2.712 4.776 1.00 98.25 72 SER A O 1
ATOM 500 N N . ALA A 1 73 ? 2.597 4.508 3.442 1.00 98.31 73 ALA A N 1
ATOM 501 C CA . ALA A 1 73 ? 1.325 4.297 2.762 1.00 98.31 73 ALA A CA 1
ATOM 502 C C . ALA A 1 73 ? 1.363 3.059 1.855 1.00 98.31 73 ALA A C 1
ATOM 504 O O . ALA A 1 73 ? 0.456 2.226 1.924 1.00 98.31 73 ALA A O 1
ATOM 505 N N . ALA A 1 74 ? 2.422 2.893 1.056 1.00 98.44 74 ALA A N 1
ATOM 506 C CA . ALA A 1 74 ? 2.589 1.730 0.191 1.00 98.44 74 ALA A CA 1
ATOM 507 C C . ALA A 1 74 ? 2.718 0.432 1.007 1.00 98.44 74 ALA A C 1
ATOM 509 O O . ALA A 1 74 ? 2.039 -0.549 0.703 1.00 98.44 74 ALA A O 1
ATOM 510 N N . ALA A 1 75 ? 3.494 0.444 2.093 1.00 98.50 75 ALA A N 1
ATOM 511 C CA . ALA A 1 75 ? 3.644 -0.691 3.001 1.00 98.50 75 ALA A CA 1
ATOM 512 C C . ALA A 1 75 ? 2.314 -1.055 3.684 1.00 98.50 75 ALA A C 1
ATOM 514 O O . ALA A 1 75 ? 1.946 -2.230 3.773 1.00 98.50 75 ALA A O 1
ATOM 515 N N . ALA A 1 76 ? 1.534 -0.055 4.110 1.00 98.38 76 ALA A N 1
ATOM 516 C CA . ALA A 1 76 ? 0.206 -0.291 4.667 1.00 98.38 76 ALA A CA 1
ATOM 517 C C . ALA A 1 76 ? -0.740 -0.929 3.639 1.00 98.38 76 ALA A C 1
ATOM 519 O O . ALA A 1 76 ? -1.436 -1.894 3.964 1.00 98.38 76 ALA A O 1
ATOM 520 N N . LEU A 1 77 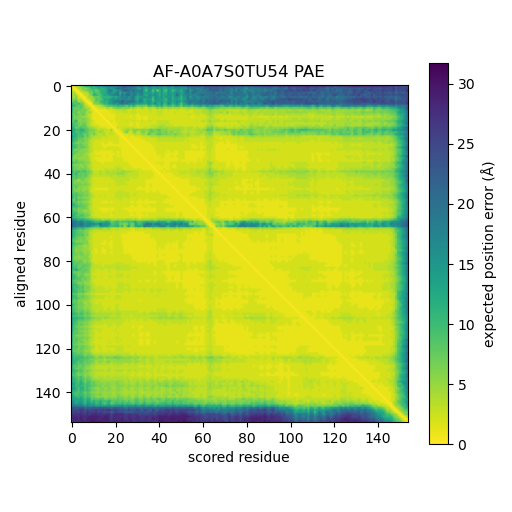? -0.738 -0.445 2.392 1.00 98.62 77 LEU A N 1
ATOM 521 C CA . LEU A 1 77 ? -1.510 -1.052 1.304 1.00 98.62 77 LEU A CA 1
ATOM 522 C C . LEU A 1 77 ? -1.047 -2.484 1.002 1.00 98.62 77 LEU A C 1
ATOM 524 O O . LEU A 1 77 ? -1.899 -3.346 0.780 1.00 98.62 77 LEU A O 1
ATOM 528 N N . ALA A 1 78 ? 0.258 -2.765 1.055 1.00 98.56 78 ALA A N 1
ATOM 529 C CA . ALA A 1 78 ? 0.795 -4.113 0.877 1.00 98.56 78 ALA A CA 1
ATOM 530 C C . ALA A 1 78 ? 0.238 -5.091 1.921 1.00 98.56 78 ALA A C 1
ATOM 532 O O . ALA A 1 78 ? -0.240 -6.167 1.552 1.00 98.56 78 ALA A O 1
ATOM 533 N N . ASN A 1 79 ? 0.211 -4.698 3.198 1.00 98.19 79 ASN A N 1
ATOM 534 C CA . ASN A 1 79 ? -0.349 -5.522 4.272 1.00 98.19 79 ASN A CA 1
ATOM 535 C C . ASN A 1 79 ? -1.875 -5.666 4.161 1.00 98.19 79 ASN A C 1
ATOM 537 O O . ASN A 1 79 ? -2.427 -6.755 4.326 1.00 98.19 79 ASN A O 1
ATOM 541 N N . LEU A 1 80 ? -2.587 -4.590 3.824 1.00 98.00 80 LEU A N 1
ATOM 542 C CA . LEU A 1 80 ? -4.040 -4.634 3.641 1.00 98.00 80 LEU A CA 1
ATOM 543 C C . LEU A 1 80 ? -4.445 -5.524 2.458 1.00 98.00 80 LEU A C 1
ATOM 545 O O . LEU A 1 80 ? -5.496 -6.165 2.523 1.00 98.00 80 LEU A O 1
ATOM 549 N N . ALA A 1 81 ? -3.610 -5.618 1.420 1.00 98.31 81 ALA A N 1
ATOM 550 C CA . ALA A 1 81 ? -3.827 -6.439 0.231 1.00 98.31 81 ALA A CA 1
ATOM 551 C C . ALA A 1 81 ? -3.694 -7.960 0.464 1.00 98.31 81 ALA A C 1
ATOM 553 O O . ALA A 1 81 ? -4.034 -8.738 -0.432 1.00 98.31 81 ALA A O 1
ATOM 554 N N . TYR A 1 82 ? -3.297 -8.429 1.655 1.00 97.12 82 TYR A N 1
ATOM 555 C CA . TYR A 1 82 ? -3.438 -9.853 1.996 1.00 97.12 82 TYR A CA 1
ATOM 556 C C . TYR A 1 82 ? -4.910 -10.295 2.014 1.00 97.12 82 TYR A C 1
ATOM 558 O O . TYR A 1 82 ? -5.220 -11.434 1.652 1.00 97.12 82 TYR A O 1
ATOM 566 N N . ASN A 1 83 ? -5.837 -9.381 2.319 1.00 97.12 83 ASN A N 1
ATOM 567 C CA . ASN A 1 83 ? -7.270 -9.637 2.227 1.00 97.12 83 ASN A CA 1
ATOM 568 C C . ASN A 1 83 ? -7.792 -9.454 0.787 1.00 97.12 83 ASN A C 1
ATOM 570 O O . ASN A 1 83 ? -7.580 -8.420 0.154 1.00 97.12 83 ASN A O 1
ATOM 574 N N . GLU A 1 84 ? -8.529 -10.441 0.271 1.00 97.00 84 GLU A N 1
ATOM 575 C CA . GLU A 1 84 ? -9.038 -10.431 -1.109 1.00 97.00 84 GLU A CA 1
ATOM 576 C C . GLU A 1 84 ? -9.989 -9.265 -1.413 1.00 97.00 84 GLU A C 1
ATOM 578 O O . GLU A 1 84 ? -9.924 -8.676 -2.496 1.00 97.00 84 GLU A O 1
ATOM 583 N N . ASN A 1 85 ? -10.861 -8.905 -0.470 1.00 97.12 85 ASN A N 1
ATOM 584 C CA . ASN A 1 85 ? -11.792 -7.795 -0.664 1.00 97.12 85 ASN A CA 1
ATOM 585 C C . ASN A 1 85 ? -11.040 -6.467 -0.717 1.00 97.12 85 ASN A C 1
ATOM 587 O O . ASN A 1 85 ? -11.321 -5.646 -1.590 1.00 97.12 85 ASN A O 1
ATOM 591 N N . ASN A 1 86 ? -10.014 -6.307 0.120 1.00 98.25 86 ASN A N 1
ATOM 592 C CA . ASN A 1 86 ? -9.149 -5.134 0.074 1.00 98.25 86 ASN A CA 1
ATOM 593 C C . ASN A 1 86 ? -8.406 -5.039 -1.265 1.00 98.25 86 ASN A C 1
ATOM 595 O O . ASN A 1 86 ? -8.353 -3.952 -1.831 1.00 98.25 86 ASN A O 1
ATOM 599 N N . ARG A 1 87 ? -7.926 -6.152 -1.851 1.00 98.50 87 ARG A N 1
ATOM 600 C CA . ARG A 1 87 ? -7.311 -6.130 -3.200 1.00 98.50 87 ARG A CA 1
ATOM 601 C C . ARG A 1 87 ? -8.240 -5.545 -4.257 1.00 98.50 87 ARG A C 1
ATOM 603 O O . ARG A 1 87 ? -7.810 -4.753 -5.096 1.00 98.50 87 ARG A O 1
ATOM 610 N N . LYS A 1 88 ? -9.513 -5.948 -4.230 1.00 97.94 88 LYS A N 1
ATOM 611 C CA . LYS A 1 88 ? -10.543 -5.437 -5.146 1.00 97.94 88 LYS A CA 1
ATOM 612 C C . LYS A 1 88 ? -10.836 -3.969 -4.858 1.00 97.94 88 LYS A C 1
ATOM 614 O O . LYS A 1 88 ? -10.934 -3.176 -5.790 1.00 97.94 88 LYS A O 1
ATOM 619 N N . ARG A 1 89 ? -10.952 -3.601 -3.580 1.00 98.25 89 ARG A N 1
ATOM 620 C CA . ARG A 1 89 ? -11.296 -2.241 -3.165 1.00 98.25 89 ARG A CA 1
ATOM 621 C C . ARG A 1 89 ? -10.192 -1.236 -3.489 1.00 98.25 89 ARG A C 1
ATOM 623 O O . ARG A 1 89 ? -10.497 -0.182 -4.029 1.00 98.25 89 ARG A O 1
ATOM 630 N N . ILE A 1 90 ? -8.927 -1.581 -3.257 1.00 98.56 90 ILE A N 1
ATOM 631 C CA . ILE A 1 90 ? -7.769 -0.752 -3.631 1.00 98.56 90 ILE A CA 1
ATOM 632 C C . ILE A 1 90 ? -7.756 -0.503 -5.145 1.00 98.56 90 ILE A C 1
ATOM 634 O O . ILE A 1 90 ? -7.596 0.635 -5.577 1.00 98.56 90 ILE A O 1
ATOM 638 N N . ALA A 1 91 ? -8.000 -1.536 -5.959 1.00 97.88 91 ALA A N 1
ATOM 639 C CA . ALA A 1 91 ? -8.086 -1.376 -7.410 1.00 97.88 91 ALA A CA 1
ATOM 640 C C . ALA A 1 91 ? -9.265 -0.477 -7.837 1.00 97.88 91 ALA A C 1
ATOM 642 O O . ALA A 1 91 ? -9.106 0.371 -8.707 1.00 97.88 91 ALA A O 1
ATOM 643 N N . GLN A 1 92 ? -10.433 -0.605 -7.198 1.00 97.88 92 GLN A N 1
ATOM 644 C CA . GLN A 1 92 ? -11.587 0.276 -7.446 1.00 97.88 92 GLN A CA 1
ATOM 645 C C . GLN A 1 92 ? -11.318 1.739 -7.076 1.00 97.88 92 GLN A C 1
ATOM 647 O O . GLN A 1 92 ? -11.899 2.637 -7.678 1.00 97.88 92 GLN A O 1
ATOM 652 N N . LEU A 1 93 ? -10.448 1.974 -6.096 1.00 97.69 93 LEU A N 1
ATOM 653 C CA . LEU A 1 93 ? -9.992 3.302 -5.692 1.00 97.69 93 LEU A CA 1
ATOM 654 C C . LEU A 1 93 ? -8.862 3.837 -6.591 1.00 97.69 93 LEU A C 1
ATOM 656 O O . LEU A 1 93 ? -8.269 4.855 -6.261 1.00 97.69 93 LEU A O 1
ATOM 660 N N . SER A 1 94 ? -8.567 3.179 -7.722 1.00 97.56 94 SER A N 1
ATOM 661 C CA . SER A 1 94 ? -7.453 3.524 -8.625 1.00 97.56 94 SER A CA 1
ATOM 662 C C . SER A 1 94 ? -6.094 3.526 -7.915 1.00 97.56 94 SER A C 1
ATOM 664 O O . SER A 1 94 ? -5.252 4.388 -8.140 1.00 97.56 94 SER A O 1
ATOM 666 N N . GLY A 1 95 ? -5.889 2.574 -6.997 1.00 98.12 95 GLY A N 1
ATOM 667 C CA . GLY A 1 95 ? -4.649 2.454 -6.230 1.00 98.12 95 GLY A CA 1
ATOM 668 C C . GLY A 1 95 ? -3.501 1.760 -6.961 1.00 98.12 95 GLY A C 1
ATOM 669 O O . GLY A 1 95 ? -2.387 1.762 -6.449 1.00 98.12 95 GLY A O 1
ATOM 670 N N . ILE A 1 96 ? -3.730 1.170 -8.139 1.00 98.50 96 ILE A N 1
ATOM 671 C CA . ILE A 1 96 ? -2.679 0.470 -8.897 1.00 98.50 96 ILE A CA 1
ATOM 672 C C . ILE A 1 96 ? -1.759 1.476 -9.594 1.00 98.50 96 ILE A C 1
ATOM 674 O O . ILE A 1 96 ? -0.541 1.334 -9.560 1.00 98.50 96 ILE A O 1
ATOM 678 N N . GLU A 1 97 ? -2.336 2.504 -10.205 1.00 97.75 97 GLU A N 1
ATOM 679 C CA . GLU A 1 97 ? -1.637 3.505 -11.003 1.00 97.75 97 GLU A CA 1
ATOM 680 C C . GLU A 1 97 ? -0.596 4.283 -10.183 1.00 97.75 97 GLU A C 1
ATOM 682 O O . GLU A 1 97 ? 0.544 4.378 -10.641 1.00 97.75 97 GLU A O 1
ATOM 687 N N . PRO A 1 98 ? -0.904 4.773 -8.965 1.00 97.94 98 PRO A N 1
ATOM 688 C CA . PRO A 1 98 ? 0.080 5.450 -8.127 1.00 97.94 98 PRO A CA 1
ATOM 689 C C . PRO A 1 98 ? 1.218 4.521 -7.709 1.00 97.94 98 PRO A C 1
ATOM 691 O O . PRO A 1 98 ? 2.376 4.920 -7.745 1.00 97.94 98 PRO A O 1
ATOM 694 N N . LEU A 1 99 ? 0.920 3.262 -7.372 1.00 98.38 99 LEU A N 1
ATOM 695 C CA . LEU A 1 99 ? 1.946 2.288 -6.995 1.00 98.38 99 LEU A CA 1
ATOM 696 C C . LEU A 1 99 ? 2.883 1.968 -8.168 1.00 98.38 99 LEU A C 1
ATOM 698 O O . LEU A 1 99 ? 4.098 1.932 -7.989 1.00 98.38 99 LEU A O 1
ATOM 702 N N . VAL A 1 100 ? 2.344 1.801 -9.380 1.00 98.25 100 VAL A N 1
ATOM 703 C CA . VAL A 1 100 ? 3.163 1.634 -10.593 1.00 98.25 100 VAL A CA 1
ATOM 704 C C . VAL A 1 100 ? 3.996 2.883 -10.868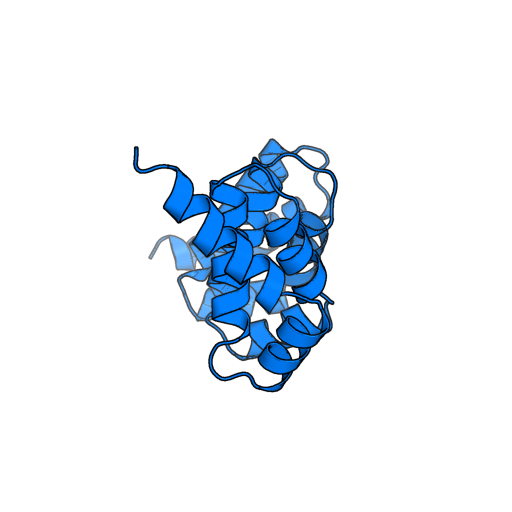 1.00 98.25 100 VAL A C 1
ATOM 706 O O . VAL A 1 100 ? 5.174 2.770 -11.206 1.00 98.25 100 VAL A O 1
ATOM 709 N N . TRP A 1 101 ? 3.417 4.071 -10.687 1.00 96.88 101 TRP A N 1
ATOM 710 C CA . TRP A 1 101 ? 4.147 5.323 -10.840 1.00 96.88 101 TRP A CA 1
ATOM 711 C C . TRP A 1 101 ? 5.319 5.413 -9.856 1.00 96.88 101 TRP A C 1
ATOM 713 O O . TRP A 1 101 ? 6.425 5.743 -10.280 1.00 96.88 101 TRP A O 1
ATOM 723 N N . LEU A 1 102 ? 5.114 5.051 -8.584 1.00 96.94 102 LEU A 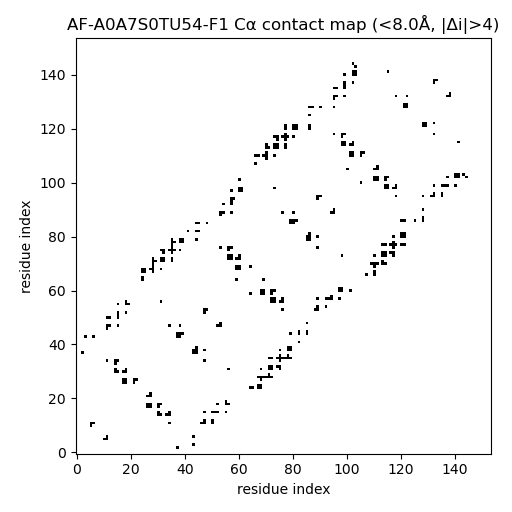N 1
ATOM 724 C CA . LEU A 1 102 ? 6.177 5.004 -7.577 1.00 96.94 102 LEU A CA 1
ATOM 725 C C . LEU A 1 102 ? 7.292 4.038 -7.983 1.00 96.94 102 LEU A C 1
ATOM 727 O O . LEU A 1 102 ? 8.455 4.433 -7.940 1.00 96.94 102 LEU A O 1
ATOM 731 N N . CYS A 1 103 ? 6.957 2.828 -8.446 1.00 96.56 103 CYS A N 1
ATOM 732 C CA . CYS A 1 103 ? 7.948 1.863 -8.937 1.00 96.56 103 CYS A CA 1
ATOM 733 C C . CYS A 1 103 ? 8.789 2.394 -10.107 1.00 96.56 103 CYS A C 1
ATOM 735 O O . CYS A 1 103 ? 9.949 2.020 -10.233 1.00 96.56 103 CYS A O 1
ATOM 737 N N . ALA A 1 104 ? 8.220 3.242 -10.965 1.00 94.69 104 ALA A N 1
ATOM 738 C CA . ALA A 1 104 ? 8.910 3.766 -12.141 1.00 94.69 104 ALA A CA 1
ATOM 739 C C . ALA A 1 104 ? 9.719 5.052 -11.879 1.00 94.69 104 ALA A C 1
ATOM 741 O O . ALA A 1 104 ? 10.629 5.357 -12.648 1.00 94.69 104 ALA A O 1
ATOM 742 N N . HIS A 1 105 ? 9.383 5.829 -10.842 1.00 93.69 105 HIS A N 1
ATOM 743 C CA . HIS A 1 105 ? 9.907 7.197 -10.689 1.00 93.69 105 HIS A CA 1
ATOM 744 C C . HIS A 1 105 ? 10.536 7.500 -9.327 1.00 93.69 105 HIS A C 1
ATOM 746 O O . HIS A 1 105 ? 11.261 8.493 -9.214 1.00 93.69 105 HIS A O 1
ATOM 752 N N . SER A 1 106 ? 10.271 6.697 -8.293 1.00 94.19 106 SER A N 1
ATOM 753 C CA . SER A 1 106 ? 10.894 6.911 -6.987 1.00 94.19 106 SER A CA 1
ATOM 754 C C . SER A 1 106 ? 12.398 6.635 -7.040 1.00 94.19 106 SER A C 1
ATOM 756 O O . SER A 1 106 ? 12.869 5.776 -7.781 1.00 94.19 106 SER A O 1
ATOM 758 N N . ARG A 1 107 ? 13.155 7.376 -6.227 1.00 93.06 107 ARG A N 1
ATOM 759 C CA . ARG A 1 107 ? 14.597 7.167 -6.000 1.00 93.06 107 ARG A CA 1
ATOM 760 C C . ARG A 1 107 ? 14.899 6.556 -4.633 1.00 93.06 107 ARG A C 1
ATOM 762 O O . ARG A 1 107 ? 16.064 6.353 -4.315 1.00 93.06 107 ARG A O 1
ATOM 769 N N . SER A 1 108 ? 13.869 6.335 -3.820 1.00 94.88 108 SER A N 1
ATOM 770 C CA . SER A 1 108 ? 14.002 5.739 -2.497 1.00 94.88 108 SER A CA 1
ATOM 771 C C . SER A 1 108 ? 13.751 4.238 -2.574 1.00 94.88 108 SER A C 1
ATOM 773 O O . SER A 1 108 ? 12.638 3.815 -2.897 1.00 94.88 108 SER A O 1
ATOM 775 N N . ASP A 1 109 ? 14.765 3.446 -2.225 1.00 95.19 109 ASP A N 1
ATOM 776 C CA . ASP A 1 109 ? 14.686 1.983 -2.206 1.00 95.19 109 ASP A CA 1
ATOM 777 C C . ASP A 1 109 ? 13.545 1.480 -1.311 1.00 95.19 109 ASP A C 1
ATOM 779 O O . ASP A 1 109 ? 12.837 0.552 -1.692 1.00 95.19 109 ASP A O 1
ATOM 783 N N . SER A 1 110 ? 13.290 2.137 -0.173 1.00 96.31 110 SER A N 1
ATOM 784 C CA . SER A 1 110 ? 12.216 1.738 0.747 1.00 96.31 110 SER A CA 1
ATOM 785 C C . SER A 1 110 ? 10.820 1.952 0.150 1.00 96.31 110 SER A C 1
ATOM 787 O O . SER A 1 110 ? 9.916 1.126 0.321 1.00 96.31 110 SER A O 1
ATOM 789 N N . VAL A 1 111 ? 10.643 3.031 -0.620 1.00 97.44 111 VAL A N 1
ATOM 790 C CA . VAL A 1 111 ? 9.407 3.297 -1.369 1.00 97.44 111 VAL A CA 1
ATOM 791 C C . VAL A 1 111 ? 9.237 2.271 -2.489 1.00 97.44 111 VAL A C 1
ATOM 793 O O . VAL A 1 111 ? 8.135 1.759 -2.683 1.00 97.44 111 VAL A O 1
ATOM 796 N N . LEU A 1 112 ? 10.314 1.952 -3.213 1.00 97.25 112 LEU A N 1
ATOM 797 C CA . LEU A 1 112 ? 10.304 0.979 -4.309 1.00 97.25 112 LEU A CA 1
ATOM 798 C C . LEU A 1 112 ? 9.982 -0.438 -3.814 1.00 97.25 112 LEU A C 1
ATOM 800 O O . LEU A 1 112 ? 9.140 -1.121 -4.403 1.00 97.25 112 LEU A O 1
ATOM 804 N N . GLU A 1 113 ? 10.592 -0.861 -2.707 1.00 97.00 113 GLU A N 1
ATOM 805 C CA . GLU A 1 113 ? 10.305 -2.131 -2.036 1.00 97.00 113 GLU A CA 1
ATOM 806 C C . GLU A 1 113 ? 8.833 -2.203 -1.616 1.00 97.00 113 GLU A C 1
ATOM 808 O O . GLU A 1 113 ? 8.112 -3.123 -2.002 1.00 97.00 113 GLU A O 1
ATOM 813 N N . SER A 1 114 ? 8.346 -1.183 -0.908 1.00 98.25 114 SER A N 1
ATOM 814 C CA . SER A 1 114 ? 6.964 -1.144 -0.421 1.00 98.25 114 SER A CA 1
ATOM 815 C C . SER A 1 114 ? 5.938 -1.134 -1.561 1.00 98.25 114 SER A C 1
ATOM 817 O O . SER A 1 114 ? 4.935 -1.850 -1.510 1.00 98.25 114 SER A O 1
ATOM 819 N N . ALA A 1 115 ? 6.183 -0.350 -2.616 1.00 98.19 115 ALA A N 1
ATOM 820 C CA . ALA A 1 115 ? 5.286 -0.258 -3.765 1.00 98.19 115 ALA A CA 1
ATOM 821 C C . ALA A 1 115 ? 5.266 -1.555 -4.587 1.00 98.19 115 ALA A C 1
ATOM 823 O O . ALA A 1 115 ? 4.192 -2.034 -4.962 1.00 98.19 115 ALA A O 1
ATOM 824 N N . SER A 1 116 ? 6.430 -2.167 -4.822 1.00 97.81 116 SER A N 1
ATOM 825 C CA . SER A 1 116 ? 6.518 -3.440 -5.547 1.00 97.81 116 SER A CA 1
ATOM 826 C C . SER A 1 116 ? 5.877 -4.590 -4.762 1.00 97.81 116 SER A C 1
ATOM 828 O O . SER A 1 116 ? 5.124 -5.375 -5.345 1.00 97.81 116 SER A O 1
ATOM 830 N N . ALA A 1 117 ? 6.062 -4.637 -3.438 1.00 98.19 117 ALA A N 1
ATOM 831 C CA . ALA A 1 117 ? 5.370 -5.576 -2.558 1.00 98.19 117 ALA A CA 1
ATOM 832 C C . ALA A 1 117 ? 3.844 -5.393 -2.616 1.00 98.19 117 ALA A C 1
ATOM 834 O O . ALA A 1 117 ? 3.101 -6.371 -2.750 1.00 98.19 117 ALA A O 1
ATOM 835 N N . ALA A 1 118 ? 3.361 -4.146 -2.593 1.00 98.56 118 ALA A N 1
ATOM 836 C CA . ALA A 1 118 ? 1.939 -3.851 -2.728 1.00 98.56 118 ALA A CA 1
ATOM 837 C C . ALA A 1 118 ? 1.373 -4.342 -4.069 1.00 98.56 118 ALA A C 1
ATOM 839 O O . ALA A 1 118 ? 0.339 -5.012 -4.084 1.00 98.56 118 ALA A O 1
ATOM 840 N N . LEU A 1 119 ? 2.058 -4.085 -5.189 1.00 98.50 119 LEU A N 1
ATOM 841 C CA . LEU A 1 119 ? 1.649 -4.577 -6.510 1.00 98.50 119 LEU A CA 1
ATOM 842 C C . LEU A 1 119 ? 1.640 -6.110 -6.584 1.00 98.50 119 LEU A C 1
ATOM 844 O O . LEU A 1 119 ? 0.681 -6.689 -7.101 1.00 98.50 119 LEU A O 1
ATOM 848 N N . GLY A 1 120 ? 2.659 -6.771 -6.026 1.00 98.00 120 GLY A N 1
ATOM 849 C CA . GLY A 1 120 ? 2.725 -8.231 -5.941 1.00 98.00 120 GLY A CA 1
ATOM 850 C C . GLY A 1 120 ? 1.538 -8.819 -5.176 1.00 98.00 120 GLY A C 1
ATOM 851 O O . GLY A 1 120 ? 0.855 -9.721 -5.672 1.00 98.00 120 GLY A O 1
ATOM 852 N N . ASN A 1 121 ? 1.217 -8.243 -4.017 1.00 98.38 121 ASN A N 1
ATOM 853 C CA . ASN A 1 121 ? 0.071 -8.668 -3.217 1.00 98.38 121 ASN A CA 1
ATOM 854 C C . ASN A 1 121 ? -1.255 -8.380 -3.930 1.00 98.38 121 ASN A C 1
ATOM 856 O O . ASN A 1 121 ? -2.134 -9.238 -3.952 1.00 98.38 121 ASN A O 1
ATOM 860 N N . LEU A 1 122 ? -1.404 -7.225 -4.587 1.00 98.31 122 LEU A N 1
ATOM 861 C CA . LEU A 1 122 ? -2.599 -6.893 -5.369 1.00 98.31 122 LEU A CA 1
ATOM 862 C C . LEU A 1 122 ? -2.829 -7.849 -6.547 1.00 98.31 122 LEU A C 1
ATOM 864 O O . LEU A 1 122 ? -3.987 -8.099 -6.891 1.00 98.31 122 LEU A O 1
ATOM 868 N N . ALA A 1 123 ? -1.762 -8.385 -7.143 1.00 97.81 123 ALA A N 1
ATOM 869 C CA . ALA A 1 123 ? -1.811 -9.359 -8.233 1.00 97.81 123 ALA A CA 1
ATOM 870 C C . ALA A 1 123 ? -2.124 -10.794 -7.764 1.00 97.81 123 ALA A C 1
ATOM 872 O O . ALA A 1 123 ? -2.549 -11.635 -8.570 1.00 97.81 123 ALA A O 1
ATOM 873 N N . TYR A 1 124 ? -1.918 -11.098 -6.479 1.00 97.00 124 TYR A N 1
ATOM 874 C CA . TYR A 1 124 ? -2.063 -12.442 -5.925 1.00 97.00 124 TYR A CA 1
ATOM 875 C C . TYR A 1 124 ? -3.512 -12.947 -6.023 1.00 97.00 124 TYR A C 1
ATOM 877 O O . TYR A 1 124 ? -4.444 -12.339 -5.493 1.00 97.00 124 TYR A O 1
ATOM 885 N N . TYR A 1 125 ? -3.705 -14.060 -6.746 1.00 95.31 125 TYR A N 1
ATOM 886 C CA . TYR A 1 125 ? -5.020 -14.637 -7.076 1.00 95.31 125 TYR A CA 1
ATOM 887 C C . TYR A 1 125 ? -6.076 -13.616 -7.555 1.00 95.31 125 TYR A C 1
ATOM 889 O O . TYR A 1 125 ? -7.258 -13.744 -7.245 1.00 95.31 125 TYR A O 1
ATOM 897 N N . ASN A 1 126 ? -5.674 -12.601 -8.328 1.00 96.00 126 ASN A N 1
ATOM 898 C CA . ASN A 1 126 ? -6.601 -11.609 -8.873 1.00 96.00 126 ASN A CA 1
ATOM 899 C C . ASN A 1 126 ? -6.262 -11.253 -10.330 1.00 96.00 126 ASN A C 1
ATOM 901 O O . ASN A 1 126 ? -5.448 -10.370 -10.595 1.00 96.00 126 ASN A O 1
ATOM 905 N N . ASP A 1 127 ? -6.911 -11.933 -11.283 1.00 96.81 127 ASP A N 1
ATOM 906 C CA . ASP A 1 127 ? -6.691 -11.724 -12.724 1.00 96.81 127 ASP A CA 1
ATOM 907 C C . ASP A 1 127 ? -6.987 -10.300 -13.187 1.00 96.81 127 ASP A C 1
ATOM 909 O O . ASP A 1 127 ? -6.248 -9.751 -14.000 1.00 96.81 127 ASP A O 1
ATOM 913 N N . LYS A 1 128 ? -8.034 -9.671 -12.643 1.00 97.62 128 LYS A N 1
ATOM 914 C CA . LYS A 1 128 ? -8.387 -8.293 -13.007 1.00 97.62 128 LYS A CA 1
ATOM 915 C C . LYS A 1 128 ? -7.273 -7.328 -12.617 1.00 97.62 128 LYS A C 1
ATOM 917 O O . LYS A 1 128 ? -6.891 -6.484 -13.422 1.00 97.62 128 LYS A O 1
ATOM 922 N N . ASN A 1 129 ? -6.718 -7.493 -11.417 1.00 97.94 129 ASN A N 1
ATOM 923 C CA . ASN A 1 129 ? -5.590 -6.683 -10.974 1.00 97.94 129 ASN A CA 1
ATOM 924 C C . ASN A 1 129 ? -4.326 -6.994 -11.787 1.00 97.94 129 ASN A C 1
ATOM 926 O O . ASN A 1 129 ? -3.632 -6.059 -12.166 1.00 97.94 129 ASN A O 1
ATOM 930 N N . ARG A 1 130 ? -4.048 -8.266 -12.121 1.00 98.00 130 ARG A N 1
ATOM 931 C CA . ARG A 1 130 ? -2.917 -8.638 -12.997 1.00 98.00 130 ARG A CA 1
ATOM 932 C C . ARG A 1 130 ? -2.977 -7.931 -14.349 1.00 98.00 130 ARG A C 1
ATOM 934 O O . ARG A 1 130 ? -1.987 -7.341 -14.772 1.00 98.00 130 ARG A O 1
ATOM 941 N N . ILE A 1 131 ? -4.141 -7.968 -14.998 1.00 97.75 131 ILE A N 1
ATOM 942 C CA . ILE A 1 131 ? -4.369 -7.288 -16.278 1.00 97.75 131 ILE A CA 1
ATOM 943 C C . ILE A 1 131 ? -4.174 -5.783 -16.103 1.00 97.75 131 ILE A C 1
ATOM 945 O O . ILE A 1 131 ? -3.412 -5.184 -16.854 1.00 97.75 131 ILE A O 1
ATOM 949 N N . ARG A 1 132 ? -4.779 -5.184 -15.070 1.00 97.88 132 ARG A N 1
ATOM 950 C CA . ARG A 1 132 ? -4.666 -3.742 -14.839 1.00 97.88 132 ARG A CA 1
ATOM 951 C C . ARG A 1 132 ? -3.220 -3.297 -14.617 1.00 97.88 132 ARG A C 1
ATOM 953 O O . ARG A 1 132 ? -2.802 -2.321 -15.221 1.00 97.88 132 ARG A O 1
ATOM 960 N N . ILE A 1 133 ? -2.453 -4.033 -13.812 1.00 97.81 133 ILE A N 1
ATOM 961 C CA . ILE A 1 133 ? -1.025 -3.764 -13.579 1.00 97.81 133 ILE A CA 1
ATOM 962 C C . ILE A 1 133 ? -0.243 -3.814 -14.898 1.00 97.81 133 ILE A C 1
ATOM 964 O O . ILE A 1 133 ? 0.624 -2.973 -15.130 1.00 97.81 133 ILE A O 1
ATOM 968 N N . ALA A 1 134 ? -0.543 -4.774 -15.777 1.00 96.69 134 ALA A N 1
ATOM 969 C CA . ALA A 1 134 ? 0.095 -4.856 -17.088 1.00 96.69 134 ALA A CA 1
ATOM 970 C C . ALA A 1 134 ? -0.275 -3.661 -17.986 1.00 96.69 134 ALA A C 1
ATOM 972 O O . ALA A 1 134 ? 0.612 -3.044 -18.574 1.00 96.69 134 ALA A O 1
ATOM 973 N N . GLU A 1 135 ? -1.556 -3.293 -18.044 1.00 97.06 135 GLU A N 1
ATOM 974 C CA . GLU A 1 135 ? -2.059 -2.160 -18.836 1.00 97.06 135 GLU A CA 1
ATOM 975 C C . GLU A 1 135 ? -1.487 -0.810 -18.390 1.00 97.06 135 GLU A C 1
ATOM 977 O O . GLU A 1 135 ? -1.296 0.080 -19.215 1.00 97.06 135 GLU A O 1
ATOM 982 N N . THR A 1 136 ? -1.188 -0.647 -17.100 1.00 95.12 136 THR A N 1
ATOM 983 C CA . THR A 1 136 ? -0.605 0.587 -16.553 1.00 95.12 136 THR A CA 1
ATOM 984 C C . THR A 1 136 ? 0.920 0.641 -16.687 1.00 95.12 136 THR A C 1
ATOM 986 O O . THR A 1 136 ? 1.540 1.560 -16.163 1.00 95.12 136 THR A O 1
ATOM 989 N N . GLY A 1 137 ? 1.546 -0.336 -17.355 1.00 95.06 137 GLY A N 1
ATOM 990 C CA . GLY A 1 137 ? 3.002 -0.399 -17.533 1.00 95.06 137 GLY A CA 1
ATOM 991 C C . GLY A 1 137 ? 3.769 -0.977 -16.338 1.00 95.06 137 GLY A C 1
ATOM 992 O O . GLY A 1 137 ? 4.995 -0.891 -16.295 1.00 95.06 137 GLY A O 1
ATOM 993 N N . GLY A 1 138 ? 3.079 -1.606 -15.382 1.00 94.19 138 GLY A N 1
ATOM 994 C CA . GLY A 1 138 ? 3.683 -2.135 -14.157 1.00 94.19 138 GLY A CA 1
ATOM 995 C C . GLY A 1 138 ? 4.732 -3.219 -14.399 1.00 94.19 138 GLY A C 1
ATOM 996 O O . GLY A 1 138 ? 5.710 -3.286 -13.666 1.00 94.19 138 GLY A O 1
ATOM 997 N N . LEU A 1 139 ? 4.591 -4.024 -15.459 1.00 93.62 139 LEU A N 1
ATOM 998 C CA . LEU A 1 139 ? 5.596 -5.035 -15.813 1.00 93.62 139 LEU A CA 1
ATOM 999 C C . LEU A 1 139 ? 6.939 -4.405 -16.197 1.00 93.62 139 LEU A C 1
ATOM 1001 O O . LEU A 1 139 ? 7.980 -4.886 -15.762 1.00 93.62 139 LEU A O 1
ATOM 1005 N N . ALA A 1 140 ? 6.916 -3.322 -16.979 1.00 93.81 140 ALA A N 1
ATOM 1006 C CA . ALA A 1 140 ? 8.130 -2.612 -17.368 1.00 93.81 140 ALA A CA 1
ATOM 1007 C C . ALA A 1 140 ? 8.782 -1.926 -16.158 1.00 93.81 140 ALA A C 1
ATOM 1009 O O . ALA A 1 140 ? 9.992 -2.038 -15.981 1.00 93.81 140 ALA A O 1
ATOM 1010 N N . ALA A 1 141 ? 7.980 -1.286 -15.300 1.00 92.44 141 ALA A N 1
ATOM 1011 C CA . ALA A 1 141 ? 8.471 -0.656 -14.075 1.00 92.44 141 ALA A CA 1
ATOM 1012 C C . ALA A 1 141 ? 9.148 -1.676 -13.141 1.00 92.44 141 ALA A C 1
ATOM 1014 O O . ALA A 1 141 ? 10.265 -1.460 -12.688 1.00 92.44 141 ALA A O 1
ATOM 1015 N N . LEU A 1 142 ? 8.508 -2.825 -12.902 1.00 91.44 142 LEU A N 1
ATOM 1016 C CA . LEU A 1 142 ? 9.064 -3.880 -12.049 1.00 91.44 142 LEU A CA 1
ATOM 1017 C C . LEU A 1 142 ? 10.315 -4.531 -12.661 1.00 91.44 142 LEU A C 1
ATOM 1019 O O . LEU A 1 142 ? 11.262 -4.816 -11.933 1.00 91.44 142 LEU A O 1
ATOM 1023 N N . ALA A 1 143 ? 10.360 -4.732 -13.983 1.00 91.44 143 ALA A N 1
ATOM 1024 C CA . ALA A 1 143 ? 11.545 -5.266 -14.658 1.00 91.44 143 ALA A CA 1
ATOM 1025 C C . ALA A 1 143 ? 12.764 -4.341 -14.499 1.00 91.44 143 ALA A C 1
ATOM 1027 O O . ALA A 1 143 ? 13.850 -4.811 -14.166 1.00 91.44 143 ALA A O 1
ATOM 1028 N N . GLN A 1 144 ? 12.568 -3.026 -14.643 1.00 89.12 144 GLN A N 1
ATOM 1029 C CA . GLN A 1 144 ? 13.627 -2.033 -14.433 1.00 89.12 144 GLN A CA 1
ATOM 1030 C C . GLN A 1 144 ? 14.190 -2.072 -13.006 1.00 89.12 144 GLN A C 1
ATOM 1032 O O . GLN A 1 144 ? 15.395 -1.909 -12.823 1.00 89.12 144 GLN A O 1
ATOM 1037 N N . LEU A 1 145 ? 13.356 -2.349 -11.996 1.00 87.31 145 LEU A N 1
ATOM 1038 C CA . LEU A 1 145 ? 13.819 -2.522 -10.613 1.00 87.31 145 LEU A CA 1
ATOM 1039 C C . LEU A 1 145 ? 14.719 -3.756 -10.452 1.00 87.31 145 LEU A C 1
ATOM 1041 O O . LEU A 1 145 ? 15.754 -3.693 -9.783 1.00 87.31 145 LEU A O 1
ATOM 1045 N N . CYS A 1 146 ? 14.377 -4.870 -11.103 1.00 84.06 146 CYS A N 1
ATOM 1046 C CA . CYS A 1 146 ? 15.221 -6.067 -11.109 1.00 84.06 146 CYS A CA 1
ATOM 1047 C C . CYS A 1 146 ? 16.563 -5.839 -11.825 1.00 84.06 146 CYS A C 1
ATOM 1049 O O . CYS A 1 146 ? 17.586 -6.373 -11.406 1.00 84.06 146 CYS A O 1
ATOM 1051 N N . GLU A 1 147 ? 16.580 -5.039 -12.889 1.00 81.19 147 GLU A N 1
ATOM 1052 C CA . GLU A 1 147 ? 17.808 -4.716 -13.626 1.00 81.19 147 GLU A CA 1
ATOM 1053 C C . GLU A 1 147 ? 18.698 -3.718 -12.866 1.00 81.19 147 GLU A C 1
ATOM 1055 O O . GLU A 1 147 ? 19.912 -3.908 -12.792 1.00 81.19 147 GLU A O 1
ATOM 1060 N N . GLY A 1 148 ? 18.110 -2.695 -12.236 1.00 64.94 148 GLY A N 1
ATOM 1061 C CA . GLY A 1 148 ? 18.839 -1.680 -11.466 1.00 64.94 148 GLY A CA 1
ATOM 1062 C C . GLY A 1 148 ? 19.522 -2.233 -10.209 1.00 64.94 148 GLY A C 1
ATOM 1063 O O . GLY A 1 148 ? 20.628 -1.815 -9.857 1.00 64.94 148 GLY A O 1
ATOM 1064 N N . THR A 1 149 ? 18.910 -3.231 -9.568 1.00 57.00 149 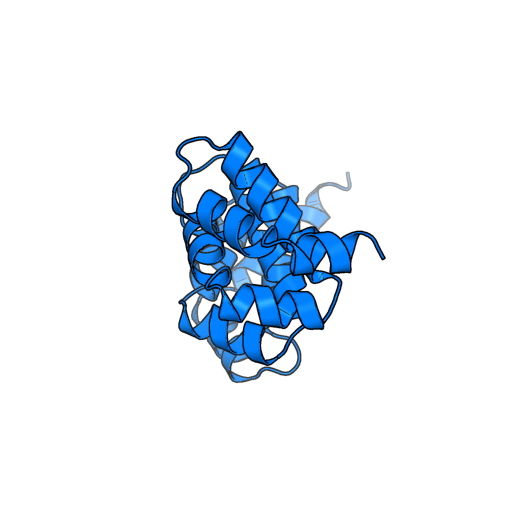THR A N 1
ATOM 1065 C CA . THR A 1 149 ? 19.499 -3.946 -8.419 1.00 57.00 149 THR A CA 1
ATOM 1066 C C . THR A 1 149 ? 20.664 -4.858 -8.814 1.00 57.00 149 THR A C 1
ATOM 1068 O O . THR A 1 149 ? 21.585 -5.053 -8.021 1.00 57.00 149 THR A O 1
ATOM 1071 N N . ALA A 1 150 ? 20.691 -5.360 -10.053 1.00 50.06 150 ALA A N 1
ATOM 1072 C CA . ALA A 1 150 ? 21.795 -6.172 -10.564 1.00 50.06 150 ALA A CA 1
ATOM 1073 C C . ALA A 1 150 ? 23.061 -5.346 -10.877 1.00 50.06 150 ALA A C 1
ATOM 1075 O O . ALA A 1 150 ? 24.168 -5.885 -10.874 1.00 50.06 150 ALA A O 1
ATOM 1076 N N . SER A 1 151 ? 22.930 -4.034 -11.098 1.00 48.16 151 SER A N 1
ATOM 1077 C CA . SER A 1 151 ? 24.052 -3.142 -11.439 1.00 48.16 151 SER A CA 1
ATOM 1078 C C . SER A 1 151 ? 24.920 -2.663 -10.262 1.00 48.16 151 SER A C 1
ATOM 1080 O O . SER A 1 151 ? 25.908 -1.974 -10.502 1.00 48.16 151 SER A O 1
ATOM 1082 N N . VAL A 1 152 ? 24.623 -3.039 -9.010 1.00 47.12 152 VAL A N 1
ATOM 1083 C CA . VAL A 1 152 ? 25.422 -2.639 -7.820 1.00 47.12 152 VAL A CA 1
ATOM 1084 C C . VAL A 1 152 ? 26.459 -3.706 -7.411 1.00 47.12 152 VAL A C 1
ATOM 1086 O O . VAL A 1 152 ? 27.066 -3.635 -6.350 1.00 47.12 152 VAL A O 1
ATOM 1089 N N . SER A 1 153 ? 26.710 -4.704 -8.262 1.00 40.53 153 SER A N 1
ATOM 1090 C CA . SER A 1 153 ? 27.721 -5.743 -8.012 1.00 40.53 153 SER A CA 1
ATOM 1091 C C . SER A 1 153 ? 28.959 -5.570 -8.900 1.00 40.53 153 SER A C 1
ATOM 1093 O O . SER A 1 153 ? 29.161 -6.383 -9.800 1.00 40.53 153 SER A O 1
ATOM 1095 N N . VAL A 1 154 ? 29.787 -4.541 -8.662 1.00 37.53 154 VAL A N 1
ATOM 1096 C CA . VAL A 1 154 ? 31.201 -4.517 -9.111 1.00 37.53 154 VAL A CA 1
ATOM 1097 C C . VAL A 1 154 ? 32.082 -3.740 -8.140 1.00 37.53 154 VAL A C 1
ATOM 1099 O O . VAL A 1 154 ? 31.751 -2.566 -7.864 1.00 37.53 154 VAL A O 1
#

pLDDT: mean 90.54, std 13.45, range [37.53, 98.62]

Nearest PDB structures (foldseek):
  8j07-assembly1_u7  TM=9.502E-01  e=2.355E-06  Homo sapiens
  7jtk-assembly1_X  TM=9.187E-01  e=3.287E-04  Chlamydomonas reinhardtii
  1i7w-assembly1_C  TM=6.375E-01  e=6.768E-05  Mus musculus
  7uzf-assembly1_P  TM=8.325E-01  e=2.748E-03  Rattus norvegicus
  9brd-assembly1_T  TM=8.586E-01  e=7.023E-03  Rattus norvegicus